Protein AF-K5BAQ9-F1 (afdb_monomer_lite)

pLDDT: mean 96.23, std 2.84, range [75.81, 98.56]

Sequence (130 aa):
MVKTAPRLPDGTPFPTLYYLTHPALVAAVSRLESAGVMREMSERLQQDSELAAAYRRAHEAYLAERDAIESLGTTFSGGGMPDRVKCLHVLVAHSLAKGPGVNPIGDEALAMLVDDPSLDGVLDKGVWRR

Structure (mmCIF, N/CA/C/O backbone):
data_AF-K5BAQ9-F1
#
_entry.id   AF-K5BAQ9-F1
#
loop_
_atom_site.group_PDB
_atom_site.id
_atom_site.type_symbol
_atom_site.label_atom_id
_atom_site.label_alt_id
_atom_site.label_comp_id
_atom_site.label_asym_id
_atom_site.label_entity_id
_atom_site.label_seq_id
_atom_site.pdbx_PDB_ins_code
_atom_site.Cartn_x
_atom_site.Cartn_y
_atom_site.Cartn_z
_atom_site.occupancy
_atom_site.B_iso_or_equiv
_atom_site.auth_seq_id
_atom_site.auth_comp_id
_atom_site.auth_asym_id
_atom_site.auth_atom_id
_atom_site.pdbx_PDB_model_num
ATOM 1 N N . MET A 1 1 ? -3.751 5.571 -7.446 1.00 90.56 1 MET A N 1
ATOM 2 C CA . MET A 1 1 ? -2.333 5.143 -7.447 1.00 90.56 1 MET A CA 1
ATOM 3 C C . MET A 1 1 ? -1.804 5.237 -8.868 1.00 90.56 1 MET A C 1
ATOM 5 O O . MET A 1 1 ? -2.621 5.365 -9.774 1.00 90.56 1 MET A O 1
ATOM 9 N N . VAL A 1 2 ? -0.491 5.184 -9.066 1.00 91.38 2 VAL A N 1
ATOM 10 C CA . VAL A 1 2 ? 0.135 4.985 -10.384 1.00 91.38 2 VAL A CA 1
ATOM 11 C C . VAL A 1 2 ? 1.125 3.825 -10.321 1.00 91.38 2 VAL A C 1
ATOM 13 O O . VAL A 1 2 ? 1.703 3.569 -9.261 1.00 91.38 2 VAL A O 1
ATOM 16 N N . LYS A 1 3 ? 1.306 3.137 -11.454 1.00 93.25 3 LYS A N 1
ATOM 17 C CA . LYS A 1 3 ? 2.314 2.089 -11.635 1.00 93.25 3 LYS A CA 1
ATOM 18 C C . LYS A 1 3 ? 3.535 2.677 -12.350 1.00 93.25 3 LYS A C 1
ATOM 20 O O . LYS A 1 3 ? 3.363 3.382 -13.341 1.00 93.25 3 LYS A O 1
ATOM 25 N N . THR A 1 4 ? 4.738 2.418 -11.853 1.00 92.00 4 THR A N 1
ATOM 26 C CA . THR A 1 4 ? 6.000 2.992 -12.361 1.00 92.00 4 THR A CA 1
ATOM 27 C C . THR A 1 4 ? 6.884 1.947 -13.037 1.00 92.00 4 THR A C 1
ATOM 29 O O . THR A 1 4 ? 6.731 0.747 -12.818 1.00 92.00 4 THR A O 1
ATOM 32 N N . ALA A 1 5 ? 7.823 2.400 -13.872 1.00 93.44 5 ALA A N 1
ATOM 33 C CA . ALA A 1 5 ? 8.861 1.528 -14.409 1.00 93.44 5 ALA A CA 1
ATOM 34 C C . ALA A 1 5 ? 9.866 1.145 -13.300 1.00 93.44 5 ALA A C 1
ATOM 36 O O . ALA A 1 5 ? 10.152 1.982 -12.438 1.00 93.44 5 ALA A O 1
ATOM 37 N N . PRO A 1 6 ? 10.438 -0.076 -13.321 1.00 93.44 6 PRO A N 1
ATOM 38 C CA . PRO A 1 6 ? 11.446 -0.498 -12.347 1.00 93.44 6 PRO A CA 1
ATOM 39 C C . PRO A 1 6 ? 12.769 0.273 -12.442 1.00 93.44 6 PRO A C 1
ATOM 41 O O . PRO A 1 6 ? 13.593 0.164 -11.539 1.00 93.44 6 PRO A O 1
ATOM 44 N N . ARG A 1 7 ? 12.996 1.060 -13.500 1.00 94.81 7 ARG A N 1
ATOM 45 C CA . ARG A 1 7 ? 14.160 1.942 -13.650 1.00 94.81 7 ARG A CA 1
ATOM 46 C C . ARG A 1 7 ? 13.751 3.361 -14.007 1.00 94.81 7 ARG A C 1
ATOM 48 O O . ARG A 1 7 ? 12.744 3.585 -14.680 1.00 94.81 7 ARG A O 1
ATOM 55 N N . LEU A 1 8 ? 14.568 4.313 -13.570 1.00 93.06 8 LEU A N 1
ATOM 56 C CA . LEU A 1 8 ? 14.519 5.690 -14.053 1.00 93.06 8 LEU A CA 1
ATOM 57 C C . LEU A 1 8 ? 15.074 5.779 -15.491 1.00 93.06 8 LEU A C 1
ATOM 59 O O . LEU A 1 8 ? 15.757 4.853 -15.933 1.00 93.06 8 LEU A O 1
ATOM 63 N N . PRO A 1 9 ? 14.835 6.887 -16.224 1.00 93.12 9 PRO A N 1
ATOM 64 C CA . PRO A 1 9 ? 15.347 7.057 -17.589 1.00 93.12 9 PRO A CA 1
ATOM 65 C C . PRO A 1 9 ? 16.874 6.949 -17.724 1.00 93.12 9 PRO A C 1
ATOM 67 O O . PRO A 1 9 ? 17.367 6.629 -18.800 1.00 93.12 9 PRO A O 1
ATOM 70 N N . ASP A 1 10 ? 17.620 7.197 -16.644 1.00 94.44 10 ASP A N 1
ATOM 71 C CA . ASP A 1 10 ? 19.080 7.060 -16.580 1.00 94.44 10 ASP A CA 1
ATOM 72 C C . ASP A 1 10 ? 19.558 5.636 -16.217 1.00 94.44 10 ASP A C 1
ATOM 74 O O . ASP A 1 10 ? 20.756 5.399 -16.071 1.00 94.44 10 ASP A O 1
ATOM 78 N N . GLY A 1 11 ? 18.635 4.679 -16.070 1.00 93.25 11 GLY A N 1
ATOM 79 C CA . GLY A 1 11 ? 18.914 3.285 -15.720 1.00 93.25 11 GLY A CA 1
ATOM 80 C C . GLY A 1 11 ? 18.987 2.999 -14.215 1.00 93.25 11 GLY A C 1
ATOM 81 O O . GLY A 1 11 ? 19.097 1.826 -13.827 1.00 93.25 11 GLY A O 1
ATOM 82 N N . THR A 1 12 ? 18.886 4.021 -13.357 1.00 95.31 12 THR A N 1
ATOM 83 C CA . THR A 1 12 ? 18.918 3.859 -11.896 1.00 95.31 12 THR A CA 1
ATOM 84 C C . THR A 1 12 ? 17.784 2.938 -11.422 1.00 95.31 12 THR A C 1
ATOM 86 O O . THR A 1 12 ? 16.629 3.169 -11.795 1.00 95.31 12 THR A O 1
ATOM 89 N N . PRO A 1 13 ? 18.062 1.913 -10.586 1.00 93.62 13 PRO A N 1
ATOM 90 C CA . PRO A 1 13 ? 17.023 1.060 -10.016 1.00 93.62 13 PRO A CA 1
ATOM 91 C C . PRO A 1 13 ? 15.986 1.856 -9.215 1.00 93.62 13 PRO A C 1
ATOM 93 O O . PRO A 1 13 ? 16.318 2.578 -8.275 1.00 93.62 13 PRO A O 1
ATOM 96 N N . PHE A 1 14 ? 14.715 1.659 -9.546 1.00 93.69 14 PHE A N 1
ATOM 97 C CA . PHE A 1 14 ? 13.559 2.234 -8.873 1.00 93.69 14 PHE A CA 1
ATOM 98 C C . PHE A 1 14 ? 12.629 1.106 -8.387 1.00 93.69 14 PHE A C 1
ATOM 100 O O . PHE A 1 14 ? 11.701 0.689 -9.077 1.00 93.69 14 PHE A O 1
ATOM 107 N N . PRO A 1 15 ? 12.877 0.558 -7.183 1.00 91.12 15 PRO A N 1
ATOM 108 C CA . PRO A 1 15 ? 12.255 -0.688 -6.723 1.00 91.12 15 PRO A CA 1
ATOM 109 C C . PRO A 1 15 ? 10.773 -0.553 -6.349 1.00 91.12 15 PRO A C 1
ATOM 111 O O . PRO A 1 15 ? 10.109 -1.566 -6.119 1.00 91.12 15 PRO A O 1
ATOM 114 N N . THR A 1 16 ? 10.261 0.677 -6.259 1.00 94.00 16 THR A N 1
ATOM 115 C CA . THR A 1 16 ? 8.854 0.957 -5.968 1.00 94.00 16 THR A CA 1
ATOM 116 C C . THR A 1 16 ? 8.052 0.926 -7.264 1.00 94.00 16 THR A C 1
ATOM 118 O O . THR A 1 16 ? 8.251 1.766 -8.131 1.00 94.00 16 THR A O 1
ATOM 121 N N . LEU A 1 17 ? 7.125 -0.022 -7.364 1.00 95.56 17 LEU A N 1
ATOM 122 C CA . LEU A 1 17 ? 6.195 -0.212 -8.474 1.00 95.56 17 LEU A CA 1
ATOM 123 C C . LEU A 1 17 ? 4.903 0.605 -8.335 1.00 95.56 17 LEU A C 1
ATOM 125 O O . LEU A 1 17 ? 4.344 1.030 -9.338 1.00 95.56 17 LEU A O 1
ATOM 129 N N . TYR A 1 18 ? 4.409 0.796 -7.108 1.00 96.62 18 TYR A N 1
ATOM 130 C CA . TYR A 1 18 ? 3.134 1.464 -6.828 1.00 96.62 18 TYR A CA 1
ATOM 131 C C . TYR A 1 18 ? 3.341 2.737 -6.025 1.00 96.62 18 TYR A C 1
ATOM 133 O O . TYR A 1 18 ? 3.907 2.696 -4.930 1.00 96.62 18 TYR A O 1
ATOM 141 N N . TYR A 1 19 ? 2.826 3.850 -6.545 1.00 95.00 19 TYR A N 1
ATOM 142 C CA . TYR A 1 19 ? 2.898 5.151 -5.891 1.00 95.00 19 TYR A CA 1
ATOM 143 C C . TYR A 1 19 ? 1.502 5.700 -5.589 1.00 95.00 19 TYR A C 1
ATOM 145 O O . TYR A 1 19 ? 0.606 5.706 -6.442 1.00 95.00 19 TYR A O 1
ATOM 153 N N . LEU A 1 20 ? 1.303 6.154 -4.353 1.00 97.25 20 LEU A N 1
ATOM 154 C CA . LEU A 1 20 ? 0.062 6.786 -3.923 1.00 97.25 20 LEU A CA 1
ATOM 155 C C . LEU A 1 20 ? 0.093 8.266 -4.303 1.00 97.25 20 LEU A C 1
ATOM 157 O O . LEU A 1 20 ? 1.023 8.973 -3.941 1.00 97.25 20 LEU A O 1
ATOM 161 N N . THR A 1 21 ? -0.917 8.728 -5.036 1.00 96.69 21 THR A N 1
ATOM 162 C CA . THR A 1 21 ? -0.903 10.073 -5.636 1.00 96.69 21 THR A CA 1
ATOM 163 C C . THR A 1 21 ? -2.110 10.931 -5.280 1.00 96.69 21 THR A C 1
ATOM 165 O O . THR A 1 21 ? -2.068 12.136 -5.496 1.00 96.69 21 THR A O 1
ATOM 168 N N . HIS A 1 22 ? -3.186 10.351 -4.735 1.00 97.12 22 HIS A N 1
ATOM 169 C CA . HIS A 1 22 ? -4.377 11.126 -4.388 1.00 97.12 22 HIS A CA 1
ATOM 170 C C . HIS A 1 22 ? -4.092 11.997 -3.149 1.00 97.12 22 HIS A C 1
ATOM 172 O O . HIS A 1 22 ? -3.844 11.420 -2.087 1.00 97.12 22 HIS A O 1
ATOM 178 N N . PRO A 1 23 ? -4.151 13.343 -3.227 1.00 97.31 23 PRO A N 1
ATOM 179 C CA . PRO A 1 23 ? -3.649 14.218 -2.162 1.00 97.31 23 PRO A CA 1
ATOM 180 C C . PRO A 1 23 ? -4.294 13.974 -0.796 1.00 97.31 23 PRO A C 1
ATOM 182 O O . PRO A 1 23 ? -3.588 13.857 0.203 1.00 97.31 23 PRO A O 1
ATOM 185 N N . ALA A 1 24 ? -5.623 13.820 -0.751 1.00 97.50 24 ALA A N 1
ATOM 186 C CA . ALA A 1 24 ? -6.335 13.559 0.501 1.00 97.50 24 ALA A CA 1
ATOM 187 C C . ALA A 1 24 ? -5.914 12.225 1.138 1.00 97.50 24 ALA A C 1
ATOM 189 O O . ALA A 1 24 ? -5.739 12.136 2.350 1.00 97.50 24 ALA A O 1
ATOM 190 N N . LEU A 1 25 ? -5.672 11.202 0.312 1.00 97.62 25 LEU A N 1
ATOM 191 C CA . LEU A 1 25 ? -5.305 9.874 0.786 1.00 97.62 25 LEU A CA 1
ATOM 192 C C . LEU A 1 25 ? -3.838 9.824 1.222 1.00 97.62 25 LEU A C 1
ATOM 194 O O . LEU A 1 25 ? -3.529 9.218 2.238 1.00 97.62 25 LEU A O 1
ATOM 198 N N . VAL A 1 26 ? -2.946 10.520 0.513 1.00 98.50 26 VAL A N 1
ATOM 199 C CA . VAL A 1 26 ? -1.553 10.733 0.941 1.00 98.50 26 VAL A CA 1
ATOM 200 C C . VAL A 1 26 ? -1.513 11.424 2.306 1.00 98.50 26 VAL A C 1
ATOM 202 O O . VAL A 1 26 ? -0.838 10.952 3.219 1.00 98.50 26 VAL A O 1
ATOM 205 N N . ALA A 1 27 ? -2.286 12.500 2.483 1.00 98.38 27 ALA A N 1
ATOM 206 C CA . ALA A 1 27 ? -2.374 13.198 3.762 1.00 98.38 27 ALA A CA 1
ATOM 207 C C . ALA A 1 27 ? -2.927 12.298 4.882 1.00 98.38 27 ALA A C 1
ATOM 209 O O . ALA A 1 27 ? -2.397 12.308 5.992 1.00 98.38 27 ALA A O 1
ATOM 210 N N . ALA A 1 28 ? -3.962 11.503 4.603 1.00 98.38 28 ALA A N 1
ATOM 211 C CA . ALA A 1 28 ? -4.553 10.576 5.566 1.00 98.38 28 ALA A CA 1
ATOM 212 C C . ALA A 1 28 ? -3.587 9.458 5.983 1.00 98.38 28 ALA A C 1
ATOM 214 O O . ALA A 1 28 ? -3.395 9.214 7.173 1.00 98.38 28 ALA A O 1
ATOM 215 N N . VAL A 1 29 ? -2.894 8.848 5.022 1.00 98.44 29 VAL A N 1
ATOM 216 C CA . VAL A 1 29 ? -1.867 7.836 5.297 1.00 98.44 29 VAL A CA 1
ATOM 217 C C . VAL A 1 29 ? -0.708 8.432 6.101 1.00 98.44 29 VAL A C 1
ATOM 219 O O . VAL A 1 29 ? -0.254 7.817 7.063 1.00 98.44 29 VAL A O 1
ATOM 222 N N . SER A 1 30 ? -0.285 9.659 5.789 1.00 98.38 30 SER A N 1
ATOM 223 C CA . SER A 1 30 ? 0.764 10.362 6.545 1.00 98.38 30 SER A CA 1
ATOM 224 C C . SER A 1 30 ? 0.382 10.594 8.015 1.00 98.38 30 SER A C 1
ATOM 226 O O . SER A 1 30 ? 1.243 10.526 8.899 1.00 98.38 30 SER A O 1
ATOM 228 N N . ARG A 1 31 ? -0.910 10.829 8.306 1.00 98.31 31 ARG A N 1
ATOM 229 C CA . ARG A 1 31 ? -1.415 10.912 9.688 1.00 98.31 31 ARG A CA 1
ATOM 230 C C . ARG A 1 31 ? -1.270 9.580 10.422 1.00 98.31 31 ARG A C 1
ATOM 232 O O . ARG A 1 31 ? -0.785 9.590 11.549 1.00 98.31 31 ARG A O 1
ATOM 239 N N . LEU A 1 32 ? -1.613 8.451 9.791 1.00 98.31 32 LEU A N 1
ATOM 240 C CA . LEU A 1 32 ? -1.400 7.124 10.391 1.00 98.31 32 LEU A CA 1
ATOM 241 C C . LEU A 1 32 ? 0.084 6.849 10.661 1.00 98.31 32 LEU A C 1
ATOM 243 O O . LEU A 1 32 ? 0.443 6.361 11.732 1.00 98.31 32 LEU A O 1
ATOM 247 N N . GLU A 1 33 ? 0.957 7.190 9.710 1.00 98.25 33 GLU A N 1
ATOM 248 C CA . GLU A 1 33 ? 2.406 7.015 9.865 1.00 98.25 33 GLU A CA 1
ATOM 249 C C . GLU A 1 33 ? 2.940 7.807 11.067 1.00 98.25 33 GLU A C 1
ATOM 251 O O . GLU A 1 33 ? 3.696 7.266 11.876 1.00 98.25 33 GLU A O 1
ATOM 256 N N . SER A 1 34 ? 2.491 9.055 11.229 1.00 97.94 34 SER A N 1
ATOM 257 C CA . SER A 1 34 ? 2.887 9.925 12.344 1.00 97.94 34 SER A CA 1
ATOM 258 C C . SER A 1 34 ? 2.258 9.520 13.682 1.00 97.94 34 SER A C 1
ATOM 260 O O . SER A 1 34 ? 2.838 9.783 14.732 1.00 97.94 34 SER A O 1
ATOM 262 N N . ALA A 1 35 ? 1.107 8.843 13.660 1.00 98.00 35 ALA A N 1
ATOM 263 C CA . ALA A 1 35 ? 0.457 8.285 14.846 1.00 98.00 35 ALA A CA 1
ATOM 264 C C . ALA A 1 35 ? 1.140 7.006 15.374 1.00 98.00 35 ALA A C 1
ATOM 266 O O . ALA A 1 35 ? 0.738 6.482 16.407 1.00 98.00 35 ALA A O 1
ATOM 267 N N . GLY A 1 36 ? 2.177 6.500 14.696 1.00 97.81 36 GLY A N 1
ATOM 268 C CA . GLY A 1 36 ? 2.947 5.337 15.148 1.00 97.81 36 GLY A CA 1
ATOM 269 C C . GLY A 1 36 ? 2.402 3.983 14.689 1.00 97.81 36 GLY A C 1
ATOM 270 O O . GLY A 1 36 ? 2.980 2.957 15.051 1.00 97.81 36 GLY A O 1
ATOM 271 N N . VAL A 1 37 ? 1.378 3.960 13.827 1.00 98.44 37 VAL A N 1
ATOM 272 C CA . VAL A 1 37 ? 0.725 2.731 13.330 1.00 98.44 37 VAL A CA 1
ATOM 273 C C . VAL A 1 37 ? 1.725 1.759 12.693 1.00 98.44 37 VAL A C 1
ATOM 275 O O . VAL A 1 37 ? 1.644 0.548 12.883 1.00 98.44 37 VAL A O 1
ATOM 278 N N . MET A 1 38 ? 2.741 2.270 11.987 1.00 98.31 38 MET A N 1
ATOM 279 C CA . MET A 1 38 ? 3.776 1.426 11.371 1.00 98.31 38 MET A CA 1
ATOM 280 C C . MET A 1 38 ? 4.576 0.608 12.388 1.00 98.31 38 MET A C 1
ATOM 282 O O . MET A 1 38 ? 4.971 -0.523 12.093 1.00 98.31 38 MET A O 1
ATOM 286 N N . ARG A 1 39 ? 4.834 1.173 13.575 1.00 98.12 39 ARG A N 1
ATOM 287 C CA . ARG A 1 39 ? 5.550 0.478 14.650 1.00 98.12 39 ARG A CA 1
ATOM 288 C C . ARG A 1 39 ? 4.701 -0.680 15.165 1.00 98.12 39 ARG A C 1
ATOM 290 O O . ARG A 1 39 ? 5.192 -1.800 15.207 1.00 98.12 39 ARG A O 1
ATOM 297 N N . GLU A 1 40 ? 3.431 -0.426 15.456 1.00 98.19 40 GLU A N 1
ATOM 298 C CA . GLU A 1 40 ? 2.483 -1.431 15.957 1.00 98.19 40 GLU A CA 1
ATOM 299 C C . GLU A 1 40 ? 2.270 -2.568 14.948 1.00 98.19 40 GLU A C 1
ATOM 301 O O . GLU A 1 40 ? 2.339 -3.746 15.296 1.00 98.19 40 GLU A O 1
ATOM 306 N N . MET A 1 41 ? 2.098 -2.233 13.667 1.00 98.44 41 MET A N 1
ATOM 307 C CA . MET A 1 41 ? 2.003 -3.227 12.595 1.00 98.44 41 MET A CA 1
ATOM 308 C C . MET A 1 41 ? 3.295 -4.045 12.448 1.00 98.44 41 MET A C 1
ATOM 310 O O . MET A 1 41 ? 3.237 -5.251 12.213 1.00 98.44 41 MET A O 1
ATOM 314 N N . SER A 1 42 ? 4.465 -3.418 12.616 1.00 98.44 42 SER A N 1
ATOM 315 C CA . SER A 1 42 ? 5.753 -4.127 12.584 1.00 98.44 42 SER A CA 1
ATOM 316 C C . SER A 1 42 ? 5.931 -5.063 13.782 1.00 98.44 42 SER A C 1
ATOM 318 O O . SER A 1 42 ? 6.441 -6.166 13.614 1.00 98.44 42 SER A O 1
ATOM 320 N N . GLU A 1 43 ? 5.497 -4.657 14.976 1.00 98.12 43 GLU A N 1
ATOM 321 C CA . GLU A 1 43 ? 5.497 -5.508 16.175 1.00 98.12 43 GLU A CA 1
ATOM 322 C C . GLU A 1 43 ? 4.578 -6.722 15.981 1.00 98.12 43 GLU A C 1
ATOM 324 O O . GLU A 1 43 ? 4.975 -7.852 16.267 1.00 98.12 43 GLU A O 1
ATOM 329 N N . ARG A 1 44 ? 3.391 -6.523 15.396 1.00 97.88 44 ARG A N 1
ATOM 330 C CA . ARG A 1 44 ? 2.463 -7.617 15.073 1.00 97.88 44 ARG A CA 1
ATOM 331 C C . ARG A 1 44 ? 3.030 -8.608 14.065 1.00 97.88 44 ARG A C 1
ATOM 333 O O . ARG A 1 44 ? 2.851 -9.805 14.256 1.00 97.88 44 ARG A O 1
ATOM 340 N N . LEU A 1 45 ? 3.765 -8.154 13.048 1.00 98.12 45 LEU A N 1
ATOM 341 C CA . LEU A 1 45 ? 4.442 -9.056 12.102 1.00 98.12 45 LEU A CA 1
ATOM 342 C C . LEU A 1 45 ? 5.426 -10.021 12.787 1.00 98.12 45 LEU A C 1
ATOM 344 O O . LEU A 1 45 ? 5.674 -11.104 12.264 1.00 98.12 45 LEU A O 1
ATOM 348 N N . GLN A 1 46 ? 5.979 -9.660 13.948 1.00 97.06 46 GLN A N 1
ATOM 349 C CA . GLN A 1 46 ? 6.878 -10.538 14.707 1.00 97.06 46 GLN A CA 1
ATOM 350 C C . GLN A 1 46 ? 6.130 -11.554 15.578 1.00 97.06 46 GLN A C 1
ATOM 352 O O . GLN A 1 46 ? 6.700 -12.578 15.949 1.00 97.06 46 GLN A O 1
ATOM 357 N N . GLN A 1 47 ? 4.876 -11.266 15.922 1.00 97.56 47 GLN A N 1
ATOM 358 C CA . GLN A 1 47 ? 4.079 -12.045 16.872 1.00 97.56 47 GLN A CA 1
ATOM 359 C C . GLN A 1 47 ? 3.047 -12.937 16.175 1.00 97.56 47 GLN A C 1
ATOM 361 O O . GLN A 1 47 ? 2.681 -13.984 16.703 1.00 97.56 47 GLN A O 1
ATOM 366 N N . ASP A 1 48 ? 2.600 -12.547 14.982 1.00 98.19 48 ASP A N 1
ATOM 367 C CA . ASP A 1 48 ? 1.582 -13.239 14.202 1.00 98.19 48 ASP A CA 1
ATOM 368 C C . ASP A 1 48 ? 2.197 -13.866 12.943 1.00 98.19 48 ASP A C 1
ATOM 370 O O . ASP A 1 48 ? 2.478 -13.207 11.935 1.00 98.19 48 ASP A O 1
ATOM 374 N N . SER A 1 49 ? 2.401 -15.184 13.006 1.00 98.12 49 SER A N 1
ATOM 375 C CA . SER A 1 49 ? 2.993 -15.946 11.906 1.00 98.12 49 SER A CA 1
ATOM 376 C C . SER A 1 49 ? 2.111 -16.003 10.654 1.00 98.12 49 SER A C 1
ATOM 378 O O . SER A 1 49 ? 2.647 -16.093 9.543 1.00 98.12 49 SER A O 1
ATOM 380 N N . GLU A 1 50 ? 0.785 -15.920 10.803 1.00 98.25 50 GLU A N 1
ATOM 381 C CA . GLU A 1 50 ? -0.151 -15.958 9.679 1.00 98.25 50 GLU A CA 1
ATOM 382 C C . GLU A 1 50 ? -0.145 -14.623 8.937 1.00 98.25 50 GLU A C 1
ATOM 384 O O . GLU A 1 50 ? -0.015 -14.604 7.706 1.00 98.25 50 GLU A O 1
ATOM 389 N N . LEU A 1 51 ? -0.174 -13.509 9.677 1.00 98.31 51 LEU A N 1
ATOM 390 C CA . LEU A 1 51 ? -0.014 -12.165 9.122 1.00 98.31 51 LEU A CA 1
ATOM 391 C C . LEU A 1 51 ? 1.329 -12.028 8.397 1.00 98.31 51 LEU A C 1
ATOM 393 O O . LEU A 1 51 ? 1.372 -11.563 7.256 1.00 98.31 51 LEU A O 1
ATOM 397 N N . ALA A 1 52 ? 2.419 -12.485 9.018 1.00 98.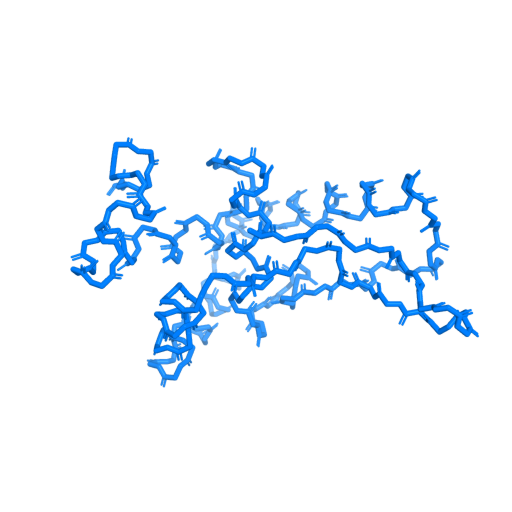56 52 ALA A N 1
ATOM 398 C CA . ALA A 1 52 ? 3.745 -12.457 8.409 1.00 98.56 52 ALA A CA 1
ATOM 399 C C . ALA A 1 52 ? 3.806 -13.294 7.121 1.00 98.56 52 ALA A C 1
ATOM 401 O O . ALA A 1 52 ? 4.400 -12.873 6.126 1.00 98.56 52 ALA A O 1
ATOM 402 N N . ALA A 1 53 ? 3.170 -14.469 7.102 1.00 98.56 53 ALA A N 1
ATOM 403 C CA . ALA A 1 53 ? 3.086 -15.298 5.904 1.00 98.56 53 ALA A CA 1
ATOM 404 C C . ALA A 1 53 ? 2.250 -14.632 4.798 1.00 98.56 53 ALA A C 1
ATOM 406 O O . ALA A 1 53 ? 2.640 -14.674 3.631 1.00 98.56 53 ALA A O 1
ATOM 407 N N . ALA A 1 54 ? 1.132 -13.990 5.143 1.00 98.44 54 ALA A N 1
ATOM 408 C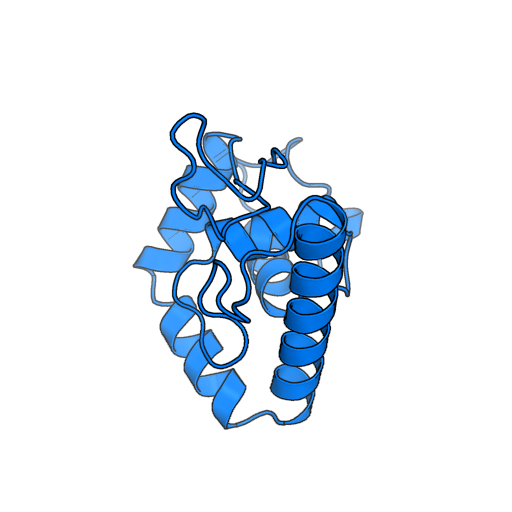 CA . ALA A 1 54 ? 0.311 -13.247 4.191 1.00 98.44 54 ALA A CA 1
ATOM 409 C C . ALA A 1 54 ? 1.055 -12.036 3.607 1.00 98.44 54 ALA A C 1
ATOM 411 O O . ALA A 1 54 ? 1.019 -11.815 2.397 1.00 98.44 54 ALA A O 1
ATOM 412 N N . TYR A 1 55 ? 1.798 -11.299 4.432 1.00 98.56 55 TYR A N 1
ATOM 413 C CA . TYR A 1 55 ? 2.592 -10.156 3.988 1.00 98.56 55 TYR A CA 1
ATOM 414 C C . TYR A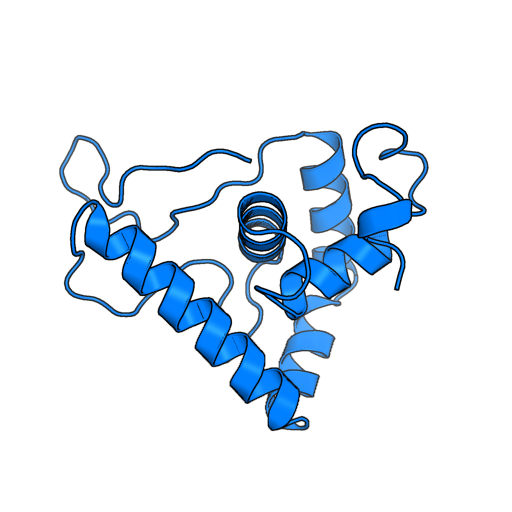 1 55 ? 3.799 -10.575 3.127 1.00 98.56 55 TYR A C 1
ATOM 416 O O . TYR A 1 55 ? 4.098 -9.914 2.131 1.00 98.56 55 TYR A O 1
ATOM 424 N N . ARG A 1 56 ? 4.428 -11.728 3.411 1.00 98.56 56 ARG A N 1
ATOM 425 C CA . ARG A 1 56 ? 5.421 -12.349 2.509 1.00 98.56 56 ARG A CA 1
ATOM 426 C C . ARG A 1 56 ? 4.830 -12.707 1.146 1.00 98.56 56 ARG A C 1
ATOM 428 O O . ARG A 1 56 ? 5.418 -12.342 0.135 1.00 98.56 56 ARG A O 1
ATOM 435 N N . ARG A 1 57 ? 3.645 -13.327 1.097 1.00 98.56 57 ARG A N 1
ATOM 436 C CA . ARG A 1 57 ? 2.961 -13.608 -0.182 1.00 98.56 57 ARG A CA 1
ATOM 437 C C . ARG A 1 57 ? 2.649 -12.326 -0.959 1.00 98.56 57 ARG A C 1
ATOM 439 O O . ARG A 1 57 ? 2.838 -12.285 -2.172 1.00 98.56 57 ARG A O 1
ATOM 446 N N . ALA A 1 58 ? 2.228 -11.266 -0.266 1.00 98.38 58 ALA A N 1
ATOM 447 C CA . ALA A 1 58 ? 2.020 -9.952 -0.875 1.00 98.38 58 ALA A CA 1
ATOM 448 C C . ALA A 1 58 ? 3.315 -9.411 -1.504 1.00 98.38 58 ALA A C 1
ATOM 450 O O . ALA A 1 58 ? 3.300 -8.883 -2.616 1.00 98.38 58 ALA A O 1
ATOM 451 N N . HIS A 1 59 ? 4.443 -9.568 -0.810 1.00 98.44 59 HIS A N 1
ATOM 452 C CA . HIS A 1 59 ? 5.754 -9.163 -1.301 1.00 98.44 59 HIS A CA 1
ATOM 453 C C . HIS A 1 59 ? 6.199 -9.961 -2.531 1.00 98.44 59 HIS A C 1
ATOM 455 O O . HIS A 1 59 ? 6.653 -9.375 -3.511 1.00 98.44 59 HIS A O 1
ATOM 461 N N . GLU A 1 60 ? 6.038 -11.281 -2.512 1.00 98.19 60 GLU A N 1
ATOM 462 C CA . GLU A 1 60 ? 6.372 -12.152 -3.643 1.00 98.19 60 GLU A CA 1
ATOM 463 C C . GLU A 1 60 ? 5.547 -11.796 -4.885 1.00 98.19 60 GLU A C 1
ATOM 465 O O . GLU A 1 60 ? 6.106 -11.643 -5.971 1.00 98.19 60 GLU A O 1
ATOM 470 N N . ALA A 1 61 ? 4.239 -11.570 -4.721 1.00 97.31 61 ALA A N 1
ATOM 471 C CA . ALA A 1 61 ? 3.365 -11.122 -5.804 1.00 97.31 61 ALA A CA 1
ATOM 472 C C . A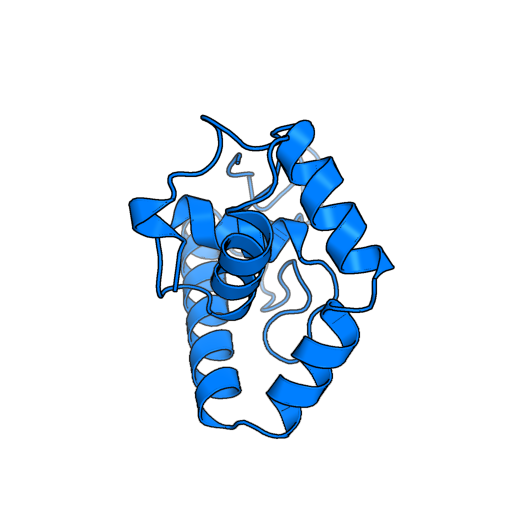LA A 1 61 ? 3.789 -9.751 -6.361 1.00 97.31 61 ALA A C 1
ATOM 474 O O . ALA A 1 61 ? 3.809 -9.551 -7.577 1.00 97.31 61 ALA A O 1
ATOM 475 N N . TYR A 1 62 ? 4.181 -8.822 -5.484 1.00 97.75 62 TYR A N 1
ATOM 476 C CA . TYR A 1 62 ? 4.703 -7.514 -5.879 1.00 97.75 62 TYR A CA 1
ATOM 477 C C . TYR A 1 62 ? 5.979 -7.641 -6.720 1.00 97.75 62 TYR A C 1
ATOM 479 O O . TYR A 1 62 ? 6.099 -7.000 -7.765 1.00 97.75 62 TYR A O 1
ATOM 487 N N . LEU A 1 63 ? 6.942 -8.451 -6.264 1.00 97.94 63 LEU A N 1
ATOM 488 C CA . LEU A 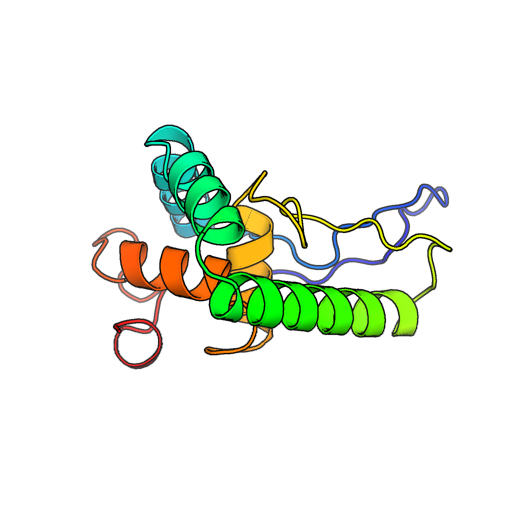1 63 ? 8.208 -8.669 -6.966 1.00 97.94 63 LEU A CA 1
ATOM 489 C C . LEU A 1 63 ? 7.983 -9.337 -8.319 1.00 97.94 63 LEU A C 1
ATOM 491 O O . LEU A 1 63 ? 8.524 -8.861 -9.312 1.00 97.94 63 LEU A O 1
ATOM 495 N N . ALA A 1 64 ? 7.146 -10.377 -8.369 1.00 97.19 64 ALA A N 1
ATOM 496 C CA . ALA A 1 64 ? 6.816 -11.074 -9.607 1.00 97.19 64 ALA A CA 1
ATOM 497 C C . ALA A 1 64 ? 6.248 -10.112 -10.658 1.00 97.19 64 ALA A C 1
ATOM 499 O O . ALA A 1 64 ? 6.633 -10.156 -11.824 1.00 97.19 64 ALA A O 1
ATOM 500 N N . GLU A 1 65 ? 5.372 -9.195 -10.250 1.00 97.00 65 GLU A N 1
ATOM 501 C CA . GLU A 1 65 ? 4.802 -8.224 -11.174 1.00 97.00 65 GLU A CA 1
ATOM 502 C C . GLU A 1 65 ? 5.781 -7.126 -11.598 1.00 97.00 65 GLU A C 1
ATOM 504 O O . GLU A 1 65 ? 5.739 -6.679 -12.747 1.00 97.00 65 GLU A O 1
ATOM 509 N N . ARG A 1 66 ? 6.646 -6.665 -10.690 1.00 97.06 66 ARG A N 1
ATOM 510 C CA . ARG A 1 66 ? 7.693 -5.698 -11.036 1.00 97.06 66 ARG A CA 1
ATOM 511 C C . ARG A 1 66 ? 8.673 -6.316 -12.030 1.00 97.06 66 ARG A C 1
ATOM 513 O O . ARG A 1 66 ? 8.967 -5.708 -13.056 1.00 97.06 66 ARG A O 1
ATOM 520 N N . ASP A 1 67 ? 9.142 -7.522 -11.737 1.00 96.88 67 ASP A N 1
ATOM 521 C CA . ASP A 1 67 ? 10.174 -8.199 -12.517 1.00 96.88 67 ASP A CA 1
ATOM 522 C C . ASP A 1 67 ? 9.643 -8.705 -13.866 1.00 96.88 67 ASP A C 1
ATOM 524 O O . ASP A 1 67 ? 10.423 -8.865 -14.802 1.00 96.88 67 ASP A O 1
ATOM 528 N N . ALA A 1 68 ? 8.321 -8.865 -14.007 1.00 97.00 68 ALA A N 1
ATOM 529 C CA . ALA A 1 68 ? 7.668 -9.078 -15.298 1.00 97.00 68 ALA A CA 1
ATOM 530 C C . ALA A 1 68 ? 7.753 -7.859 -16.240 1.00 97.00 68 ALA A C 1
ATOM 532 O O . ALA A 1 68 ? 7.607 -8.025 -17.449 1.00 97.00 68 ALA A O 1
ATOM 533 N N . ILE A 1 69 ? 7.973 -6.645 -15.714 1.00 95.75 69 ILE A N 1
ATOM 534 C CA . ILE A 1 69 ? 8.287 -5.462 -16.533 1.00 95.75 69 ILE A CA 1
ATOM 535 C C . ILE A 1 69 ? 9.777 -5.459 -16.851 1.00 95.75 69 ILE A C 1
ATOM 537 O O . ILE A 1 69 ? 10.170 -5.416 -18.012 1.00 95.75 69 ILE A O 1
ATOM 541 N N . GLU A 1 70 ? 10.595 -5.486 -15.803 1.00 94.75 70 GLU A N 1
ATOM 542 C CA . GLU A 1 70 ? 12.045 -5.553 -15.902 1.00 94.75 70 GLU A CA 1
ATOM 543 C C . GLU A 1 70 ? 12.622 -6.013 -14.560 1.00 94.75 70 GLU A C 1
ATOM 545 O O . GLU A 1 70 ? 12.320 -5.432 -13.513 1.00 94.75 70 GLU A O 1
ATOM 550 N N . SER A 1 71 ? 13.480 -7.036 -14.575 1.00 95.38 71 SER A N 1
ATOM 551 C CA . SER A 1 71 ? 14.145 -7.486 -13.353 1.00 95.38 71 SER A CA 1
ATOM 552 C C . SER A 1 71 ? 15.214 -6.492 -12.897 1.00 95.38 71 SER A C 1
ATOM 554 O O . SER A 1 71 ? 16.089 -6.075 -13.660 1.00 95.38 71 SER A O 1
ATOM 556 N N . LEU A 1 72 ? 15.191 -6.172 -11.602 1.00 95.00 72 LEU A N 1
ATOM 557 C CA . LEU A 1 72 ? 16.237 -5.383 -10.946 1.00 95.00 72 LEU A CA 1
ATOM 558 C C . LEU A 1 72 ? 17.357 -6.232 -10.338 1.00 95.00 72 LEU A C 1
ATOM 560 O O . LEU A 1 72 ? 18.286 -5.672 -9.759 1.00 95.00 72 LEU A O 1
ATOM 564 N N . GLY A 1 73 ? 17.275 -7.564 -10.433 1.00 94.44 73 GLY A N 1
ATOM 565 C CA . GLY A 1 73 ? 18.246 -8.471 -9.809 1.00 94.44 73 GLY A CA 1
ATOM 566 C C . GLY A 1 73 ? 18.266 -8.396 -8.276 1.00 94.44 73 GLY A C 1
ATOM 567 O O . GLY A 1 73 ? 19.253 -8.770 -7.650 1.00 94.44 73 GLY A O 1
ATOM 568 N N . THR A 1 74 ? 17.199 -7.884 -7.657 1.00 93.94 74 THR A N 1
ATOM 569 C CA . THR A 1 74 ? 17.073 -7.733 -6.203 1.00 93.94 74 THR A CA 1
ATOM 570 C C . THR A 1 74 ? 15.667 -8.080 -5.741 1.00 93.94 74 THR A C 1
ATOM 572 O O . THR A 1 74 ? 14.690 -7.817 -6.437 1.00 93.94 74 THR A O 1
ATOM 575 N N . THR A 1 75 ? 15.547 -8.600 -4.527 1.00 93.81 75 THR A N 1
ATOM 576 C CA . THR A 1 75 ? 14.263 -8.809 -3.850 1.00 93.81 75 THR A CA 1
ATOM 577 C C . THR A 1 75 ? 13.821 -7.587 -3.041 1.00 93.81 75 THR A C 1
ATOM 579 O O . THR A 1 75 ? 12.809 -7.637 -2.354 1.00 93.81 75 THR A O 1
ATOM 582 N N . PHE A 1 76 ? 14.556 -6.471 -3.096 1.00 93.75 76 PHE A N 1
ATOM 583 C CA . PHE A 1 76 ? 14.185 -5.253 -2.379 1.00 93.75 76 PHE A CA 1
ATOM 584 C C . PHE A 1 76 ? 12.969 -4.569 -3.011 1.00 93.75 76 PHE A C 1
ATOM 586 O O . PHE A 1 76 ? 12.936 -4.363 -4.224 1.00 93.75 76 PHE A O 1
ATOM 593 N N . SER A 1 77 ? 12.008 -4.142 -2.190 1.00 92.69 77 SER A N 1
ATOM 594 C CA . SER A 1 77 ? 10.798 -3.430 -2.619 1.00 92.69 77 SER A CA 1
ATOM 595 C C . SER A 1 77 ? 10.432 -2.255 -1.687 1.00 92.69 77 SER A C 1
ATOM 597 O O . SER A 1 77 ? 11.123 -1.918 -0.712 1.00 92.69 77 SER A O 1
ATOM 599 N N . GLY A 1 78 ? 9.350 -1.549 -2.028 1.00 90.50 78 GLY A N 1
ATOM 600 C CA . GLY A 1 78 ? 8.825 -0.435 -1.238 1.00 90.50 78 GLY A CA 1
ATOM 601 C C . GLY A 1 78 ? 8.106 -0.874 0.049 1.00 90.50 78 GLY A C 1
ATOM 602 O O . GLY A 1 78 ? 7.877 -2.049 0.301 1.00 90.50 78 GLY A O 1
ATOM 603 N N . GLY A 1 79 ? 7.770 0.085 0.916 1.00 92.81 79 GLY A N 1
ATOM 604 C CA . GLY A 1 79 ? 6.936 -0.162 2.107 1.00 92.81 79 GLY A CA 1
ATOM 605 C C . GLY A 1 79 ? 7.567 -0.953 3.265 1.00 92.81 79 GLY A C 1
ATOM 606 O O . GLY A 1 79 ? 7.031 -0.928 4.366 1.00 92.81 79 GLY A O 1
ATOM 607 N N . GLY A 1 80 ? 8.758 -1.537 3.084 1.00 95.06 80 GLY A N 1
ATOM 608 C CA . GLY A 1 80 ? 9.470 -2.280 4.139 1.00 95.06 80 GLY A CA 1
ATOM 609 C C . GLY A 1 80 ? 9.180 -3.777 4.135 1.00 95.06 80 GLY A C 1
ATOM 610 O O . GLY A 1 80 ? 9.672 -4.488 5.008 1.00 95.06 80 GLY A O 1
ATOM 611 N N . MET A 1 81 ? 8.423 -4.233 3.134 1.00 96.94 81 MET A N 1
ATOM 612 C CA . MET A 1 81 ? 8.144 -5.638 2.888 1.00 96.94 81 MET A CA 1
ATOM 613 C C . MET A 1 81 ? 9.426 -6.490 2.831 1.00 96.94 81 MET A C 1
ATOM 615 O O . MET A 1 81 ? 10.454 -6.005 2.349 1.00 96.94 81 MET A O 1
ATOM 619 N N . PRO A 1 82 ? 9.351 -7.764 3.253 1.00 97.31 82 PRO A N 1
ATOM 620 C CA . PRO A 1 82 ? 8.198 -8.409 3.889 1.00 97.31 82 PRO A CA 1
ATOM 621 C C . PRO A 1 82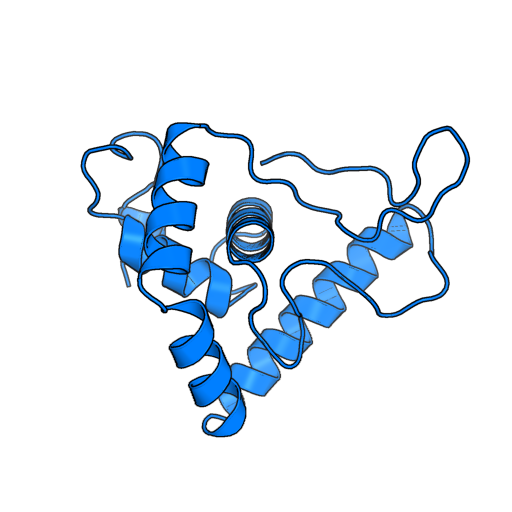 ? 8.260 -8.411 5.426 1.00 97.31 82 PRO A C 1
ATOM 623 O O . PRO A 1 82 ? 7.354 -8.932 6.062 1.00 97.31 82 PRO A O 1
ATOM 626 N N . ASP A 1 83 ? 9.316 -7.874 6.035 1.00 95.06 83 ASP A N 1
ATOM 627 C CA . ASP A 1 83 ? 9.601 -8.140 7.455 1.00 95.06 83 ASP A CA 1
ATOM 628 C C . ASP A 1 83 ? 9.181 -7.001 8.391 1.00 95.06 83 ASP A C 1
ATOM 630 O O . ASP A 1 83 ? 9.085 -7.182 9.603 1.00 95.06 83 ASP A O 1
ATOM 634 N N . ARG A 1 84 ? 8.940 -5.805 7.844 1.00 96.69 84 ARG A N 1
ATOM 635 C CA . ARG A 1 84 ? 8.547 -4.620 8.616 1.00 96.69 84 ARG A CA 1
ATOM 636 C C . ARG A 1 84 ? 7.653 -3.685 7.810 1.00 96.69 84 ARG A C 1
ATOM 638 O O . ARG A 1 84 ? 7.478 -3.818 6.599 1.00 96.69 84 ARG A O 1
ATOM 645 N N . VAL A 1 85 ? 7.130 -2.670 8.482 1.00 98.19 85 VAL A N 1
ATOM 646 C CA . VAL A 1 85 ? 6.399 -1.571 7.853 1.00 98.19 85 VAL A CA 1
ATOM 647 C C . VAL A 1 85 ? 7.246 -0.308 7.981 1.00 98.19 85 VAL A C 1
ATOM 649 O O . VAL A 1 85 ? 7.442 0.216 9.073 1.00 98.19 85 VAL A O 1
ATOM 652 N N . LYS A 1 86 ? 7.820 0.156 6.863 1.00 96.75 86 LYS A N 1
ATOM 653 C CA . LYS A 1 86 ? 8.620 1.398 6.804 1.00 96.75 86 LYS A CA 1
ATOM 654 C C . LYS A 1 86 ? 7.832 2.591 6.262 1.00 96.75 86 LYS A C 1
ATOM 656 O O . LYS A 1 86 ? 8.225 3.722 6.511 1.00 96.75 86 LYS A O 1
ATOM 661 N N . CYS A 1 87 ? 6.807 2.326 5.448 1.00 97.38 87 CYS A N 1
ATOM 662 C CA . CYS A 1 87 ? 5.959 3.340 4.825 1.00 97.38 87 CYS A CA 1
ATOM 663 C C . CYS A 1 87 ? 4.644 2.699 4.360 1.00 97.38 87 CYS A C 1
ATOM 665 O O . CYS A 1 87 ? 4.663 1.750 3.572 1.00 97.38 87 CYS A O 1
ATOM 667 N N . LEU A 1 88 ? 3.511 3.230 4.812 1.00 98.56 88 LEU A N 1
ATOM 668 C CA . LEU A 1 88 ? 2.169 2.774 4.454 1.00 98.56 88 LEU A CA 1
ATOM 669 C C . LEU A 1 88 ? 1.759 3.201 3.044 1.00 98.56 88 LEU A C 1
ATOM 671 O O . LEU A 1 88 ? 0.970 2.502 2.417 1.00 98.56 88 LEU A O 1
ATOM 675 N N . HIS A 1 89 ? 2.317 4.283 2.496 1.00 98.44 89 HIS A N 1
ATOM 676 C CA . HIS A 1 89 ? 1.929 4.796 1.174 1.00 98.44 89 HIS A CA 1
ATOM 677 C C . HIS A 1 89 ? 2.040 3.738 0.068 1.00 98.44 89 HIS A C 1
ATOM 679 O O . HIS A 1 89 ? 1.115 3.569 -0.726 1.00 98.44 89 HIS A O 1
ATOM 685 N N . VAL A 1 90 ? 3.146 2.986 0.037 1.00 97.50 90 VAL A N 1
ATOM 686 C CA . VAL A 1 90 ? 3.334 1.906 -0.946 1.00 97.50 90 VAL A CA 1
ATOM 687 C C . VAL A 1 90 ? 2.386 0.737 -0.679 1.00 97.50 90 VAL A C 1
ATOM 689 O O . VAL A 1 90 ? 1.891 0.131 -1.625 1.00 97.50 90 VAL A O 1
ATOM 692 N N . LEU A 1 91 ? 2.115 0.413 0.586 1.00 98.50 91 LEU A N 1
ATOM 693 C CA . LEU A 1 91 ? 1.282 -0.737 0.949 1.00 98.50 91 LEU A CA 1
ATOM 694 C C . LEU A 1 91 ? -0.195 -0.473 0.642 1.00 98.50 91 LEU A C 1
ATOM 696 O O . LEU A 1 91 ? -0.865 -1.324 0.056 1.00 98.50 91 LEU A O 1
ATOM 700 N N . VAL A 1 92 ? -0.668 0.737 0.941 1.00 98.50 92 VAL A N 1
ATOM 701 C CA . VAL A 1 92 ? -1.989 1.240 0.550 1.00 98.50 92 VAL A CA 1
ATOM 702 C C . VAL A 1 92 ? -2.104 1.302 -0.971 1.00 98.50 92 VAL A C 1
ATOM 704 O O . VAL A 1 92 ? -3.073 0.797 -1.529 1.00 98.50 92 VAL A O 1
ATOM 707 N N . ALA A 1 93 ? -1.101 1.844 -1.673 1.00 98.31 93 ALA A N 1
ATOM 708 C CA . ALA A 1 93 ? -1.110 1.871 -3.136 1.00 98.31 93 ALA A CA 1
ATOM 709 C C . ALA A 1 93 ? -1.162 0.462 -3.748 1.00 98.31 93 ALA A C 1
ATOM 711 O O . ALA A 1 93 ? -1.894 0.253 -4.713 1.00 98.31 93 ALA A O 1
ATOM 712 N N . HIS A 1 94 ? -0.429 -0.496 -3.174 1.00 98.12 94 HIS A N 1
ATOM 713 C CA . HIS A 1 94 ? -0.453 -1.893 -3.603 1.00 98.12 94 HIS A CA 1
ATOM 714 C C . HIS A 1 94 ? -1.838 -2.524 -3.396 1.00 98.12 94 HIS A C 1
ATOM 716 O O . HIS A 1 94 ? -2.367 -3.141 -4.316 1.00 98.12 94 HIS A O 1
ATOM 722 N N . SER A 1 95 ? -2.457 -2.300 -2.235 1.00 98.06 95 SER A N 1
ATOM 723 C CA . SER A 1 95 ? -3.798 -2.815 -1.914 1.00 98.06 95 SER A CA 1
ATOM 724 C C . SER A 1 95 ? -4.861 -2.236 -2.844 1.00 98.06 95 SER A C 1
ATOM 726 O O . SER A 1 95 ? -5.659 -2.971 -3.412 1.00 98.06 95 SER A O 1
ATOM 728 N N . LEU A 1 96 ? -4.814 -0.929 -3.115 1.00 97.62 96 LEU A N 1
ATOM 729 C CA . LEU A 1 96 ? -5.710 -0.292 -4.086 1.00 97.62 96 LEU A CA 1
ATOM 730 C C . LEU A 1 96 ? -5.519 -0.820 -5.513 1.00 97.62 96 LEU A C 1
ATOM 732 O O . LEU A 1 96 ? -6.478 -0.870 -6.276 1.00 97.62 96 LEU A O 1
ATOM 736 N N . ALA A 1 97 ? -4.293 -1.187 -5.892 1.00 97.19 97 ALA A N 1
ATOM 737 C CA . ALA A 1 97 ? -4.002 -1.712 -7.224 1.00 97.19 97 ALA A CA 1
ATOM 738 C C . ALA A 1 97 ? -4.447 -3.170 -7.408 1.00 97.19 97 ALA A C 1
ATOM 740 O O . ALA A 1 97 ? -4.704 -3.589 -8.537 1.00 97.19 97 ALA A O 1
ATOM 741 N N . LYS A 1 98 ? -4.490 -3.953 -6.325 1.00 96.62 98 LYS A N 1
ATOM 742 C CA . LYS A 1 98 ? -4.770 -5.396 -6.368 1.00 96.62 98 LYS A CA 1
ATOM 743 C C . LYS A 1 98 ? -6.138 -5.794 -5.846 1.00 96.62 98 LYS A C 1
ATOM 745 O O . LYS A 1 98 ? -6.621 -6.866 -6.197 1.00 96.62 98 LYS A O 1
ATOM 750 N N . GLY A 1 99 ? -6.758 -4.921 -5.071 1.00 96.69 99 GLY A N 1
ATOM 751 C CA . GLY A 1 99 ? -7.983 -5.200 -4.347 1.00 96.69 99 GLY A CA 1
ATOM 752 C C . GLY A 1 99 ? -7.729 -5.819 -2.966 1.00 96.69 99 GLY A C 1
ATOM 753 O O . GLY A 1 99 ? -6.590 -6.167 -2.628 1.00 96.69 99 GLY A O 1
ATOM 754 N N . PRO A 1 100 ? -8.797 -5.940 -2.158 1.00 96.94 100 PRO A N 1
ATOM 755 C CA . PRO A 1 100 ? -8.714 -6.448 -0.794 1.00 96.94 100 PRO A CA 1
ATOM 756 C C . PRO A 1 100 ? -8.167 -7.874 -0.713 1.00 96.94 100 PRO A C 1
ATOM 758 O O . PRO A 1 100 ? -8.442 -8.717 -1.565 1.00 96.94 100 PRO A O 1
ATOM 761 N N . GLY A 1 101 ? -7.449 -8.163 0.369 1.00 95.94 101 GLY A N 1
ATOM 762 C CA . GLY A 1 101 ? -6.938 -9.492 0.705 1.00 95.94 101 GLY A CA 1
ATOM 763 C C . GLY A 1 101 ? -5.550 -9.784 0.140 1.00 95.94 101 GLY A C 1
ATOM 764 O O . GLY A 1 101 ? -4.954 -10.797 0.503 1.00 95.94 101 GLY A O 1
ATOM 765 N N . VAL A 1 102 ? -5.010 -8.909 -0.716 1.00 95.88 102 VAL A N 1
ATOM 766 C CA . VAL A 1 102 ? -3.690 -9.116 -1.329 1.00 95.88 102 VAL A CA 1
ATOM 767 C C . VAL A 1 102 ? -2.561 -8.617 -0.439 1.00 95.88 102 VAL A C 1
ATOM 769 O O . VAL A 1 102 ? -1.552 -9.304 -0.311 1.00 95.88 102 VAL A O 1
ATOM 772 N N . ASN A 1 103 ? -2.708 -7.450 0.191 1.00 98.00 103 ASN A N 1
ATOM 773 C CA . ASN A 1 103 ? -1.695 -6.909 1.090 1.00 98.00 103 ASN A CA 1
ATOM 774 C C . ASN A 1 103 ? -2.329 -6.560 2.442 1.00 98.00 103 ASN A C 1
ATOM 776 O O . ASN A 1 103 ? -2.876 -5.469 2.594 1.00 98.00 103 ASN A O 1
ATOM 780 N N . PRO A 1 104 ? -2.229 -7.448 3.447 1.00 98.19 104 PRO A N 1
ATOM 781 C CA . PRO A 1 104 ? -2.997 -7.314 4.681 1.00 98.19 104 PRO A CA 1
ATOM 782 C C . PRO A 1 104 ? -2.699 -6.018 5.445 1.00 98.19 104 PRO A C 1
ATOM 784 O O . PRO A 1 104 ? -3.608 -5.441 6.029 1.00 98.19 104 PRO A O 1
ATOM 787 N N . ILE A 1 105 ? -1.458 -5.522 5.397 1.00 98.50 105 ILE A N 1
ATOM 788 C CA . ILE A 1 105 ? -1.064 -4.271 6.061 1.00 98.50 105 ILE A CA 1
ATOM 789 C C . ILE A 1 105 ? -1.676 -3.051 5.367 1.00 98.50 105 ILE A C 1
ATOM 791 O O . ILE A 1 105 ? -2.158 -2.128 6.022 1.00 98.50 105 ILE A O 1
ATOM 795 N N . GLY A 1 106 ? -1.650 -3.028 4.033 1.00 98.44 106 GLY A N 1
ATOM 796 C CA . GLY A 1 106 ? -2.248 -1.928 3.282 1.00 98.44 106 GLY A CA 1
ATOM 797 C C . GLY A 1 106 ? -3.774 -1.939 3.359 1.00 98.44 106 GLY A C 1
ATOM 798 O O . GLY A 1 106 ? -4.376 -0.874 3.478 1.00 98.44 106 GLY A O 1
ATOM 799 N N . ASP A 1 107 ? -4.384 -3.124 3.377 1.00 98.50 107 ASP A N 1
ATOM 800 C CA . ASP A 1 107 ? -5.818 -3.284 3.594 1.00 98.50 107 ASP A CA 1
ATOM 801 C C . ASP A 1 107 ? -6.247 -2.785 4.979 1.00 98.50 107 ASP A C 1
ATOM 803 O O . ASP A 1 107 ? -7.264 -2.110 5.107 1.00 98.50 107 ASP A O 1
ATOM 807 N N . GLU A 1 108 ? -5.476 -3.107 6.020 1.00 98.31 108 GLU A N 1
ATOM 808 C CA . GLU A 1 108 ? -5.753 -2.653 7.381 1.00 98.31 108 GLU A CA 1
ATOM 809 C C . GLU A 1 108 ? -5.646 -1.126 7.489 1.00 98.31 108 GLU A C 1
ATOM 811 O O . GLU A 1 108 ? -6.528 -0.483 8.055 1.00 98.31 108 GLU A O 1
ATOM 816 N N . ALA A 1 109 ? -4.625 -0.523 6.872 1.00 98.25 109 ALA A N 1
ATOM 817 C CA . ALA A 1 109 ? -4.507 0.932 6.807 1.00 98.25 109 ALA A CA 1
ATOM 818 C C . ALA A 1 109 ? -5.686 1.578 6.055 1.00 98.25 109 ALA A C 1
ATOM 820 O O . ALA A 1 109 ? -6.165 2.634 6.461 1.00 98.25 109 ALA A O 1
ATOM 821 N N . LEU A 1 110 ? -6.191 0.953 4.986 1.00 98.44 110 LEU A N 1
ATOM 822 C CA . LEU A 1 110 ? -7.395 1.420 4.290 1.00 98.44 110 LEU A CA 1
ATOM 823 C C . LEU A 1 110 ? -8.646 1.306 5.167 1.00 98.44 110 LEU A C 1
ATOM 825 O O . LEU A 1 110 ? -9.449 2.237 5.184 1.00 98.44 110 LEU A O 1
ATOM 829 N N . ALA A 1 111 ? -8.781 0.224 5.937 1.00 98.19 111 ALA A N 1
ATOM 830 C CA . ALA A 1 111 ? -9.878 0.047 6.885 1.00 98.19 111 ALA A CA 1
ATOM 831 C C . ALA A 1 111 ? -9.863 1.110 7.997 1.00 98.19 111 ALA A C 1
ATOM 833 O O . ALA A 1 111 ? -10.911 1.644 8.341 1.00 98.19 111 ALA A O 1
ATOM 834 N N . MET A 1 112 ? -8.686 1.496 8.501 1.00 97.88 112 MET A N 1
ATOM 835 C CA . MET A 1 112 ? -8.546 2.589 9.480 1.00 97.88 112 MET A CA 1
ATOM 836 C C . MET A 1 112 ? -8.972 3.958 8.927 1.00 97.88 112 MET A C 1
ATOM 838 O O . MET A 1 112 ? -9.355 4.841 9.691 1.00 97.88 112 MET A O 1
ATOM 842 N N . LEU A 1 113 ? -8.876 4.152 7.610 1.00 97.88 113 LEU A N 1
ATOM 843 C CA . LEU A 1 113 ? -9.158 5.424 6.941 1.00 97.88 113 LEU A CA 1
ATOM 844 C C . LEU A 1 113 ? -10.566 5.506 6.346 1.00 97.88 113 LEU A C 1
ATOM 846 O O . LEU A 1 113 ? -10.986 6.581 5.928 1.00 97.88 113 LEU A O 1
ATOM 850 N N . VAL A 1 114 ? -11.298 4.394 6.285 1.00 96.44 114 VAL A N 1
ATOM 851 C CA . VAL A 1 114 ? -12.557 4.289 5.532 1.00 96.44 114 VAL A CA 1
ATOM 852 C C . VAL A 1 114 ? -13.658 5.235 6.032 1.00 96.44 114 VAL A C 1
ATOM 854 O O . VAL A 1 114 ? -14.532 5.635 5.263 1.00 96.44 114 VAL A O 1
ATOM 857 N N . ASP A 1 115 ? -13.600 5.612 7.309 1.00 94.81 115 ASP A N 1
ATOM 858 C CA . ASP A 1 115 ? -14.551 6.516 7.960 1.00 94.81 115 ASP A CA 1
ATOM 859 C C . ASP A 1 115 ? -14.046 7.961 8.073 1.00 94.81 115 ASP A C 1
ATOM 861 O O . ASP A 1 115 ? -14.748 8.812 8.619 1.00 94.81 115 ASP A O 1
ATOM 865 N N . ASP A 1 116 ? -12.861 8.266 7.535 1.00 95.50 116 ASP A N 1
ATOM 866 C CA . ASP A 1 116 ? -12.341 9.630 7.474 1.00 95.50 116 ASP A CA 1
ATOM 867 C C . ASP A 1 116 ? -13.192 10.474 6.503 1.00 95.50 116 ASP A C 1
ATOM 869 O O . ASP A 1 116 ? -13.204 10.193 5.299 1.00 95.50 116 ASP A O 1
ATOM 873 N N . PRO A 1 117 ? -13.868 11.543 6.971 1.00 94.06 117 PRO A N 1
ATOM 874 C CA . PRO A 1 117 ? -14.716 12.371 6.111 1.00 94.06 117 PRO A CA 1
ATOM 875 C C . PRO A 1 117 ? -13.953 13.029 4.954 1.00 94.06 117 PRO A C 1
ATOM 877 O O . PRO A 1 117 ? -14.536 13.333 3.915 1.00 94.06 117 PRO A O 1
ATOM 880 N N . SER A 1 118 ? -12.636 13.234 5.093 1.00 94.06 118 SER A N 1
ATOM 881 C CA . SER A 1 118 ? -11.793 13.766 4.011 1.00 94.06 118 SER A CA 1
ATOM 882 C C . SER A 1 118 ? -11.608 12.793 2.839 1.00 94.06 118 SER A C 1
ATOM 884 O O . SER A 1 118 ? -11.055 13.180 1.807 1.00 94.06 118 SER A O 1
ATOM 886 N N . LEU A 1 119 ? -12.070 11.547 2.982 1.00 96.44 119 LEU A N 1
ATOM 887 C CA . LEU A 1 119 ? -11.998 10.486 1.978 1.00 96.44 119 LEU A CA 1
ATOM 888 C C . LEU A 1 119 ? -13.375 10.042 1.464 1.00 96.44 119 LEU A C 1
ATOM 890 O O . LEU A 1 119 ? -13.458 9.058 0.722 1.00 96.44 119 LEU A O 1
ATOM 894 N N . ASP A 1 120 ? -14.445 10.767 1.798 1.00 93.69 120 ASP A N 1
ATOM 895 C CA . ASP A 1 120 ? -15.773 10.504 1.244 1.00 93.69 120 ASP A CA 1
ATOM 896 C C . ASP A 1 120 ? -15.747 10.620 -0.291 1.00 93.69 120 ASP A C 1
ATOM 898 O O . ASP A 1 120 ? -15.279 11.602 -0.868 1.00 93.69 120 ASP A O 1
ATOM 902 N N . GLY A 1 121 ? -16.210 9.565 -0.969 1.00 91.62 121 GLY A N 1
ATOM 903 C CA . GLY A 1 121 ? -16.147 9.445 -2.431 1.00 91.62 121 GLY A CA 1
ATOM 904 C C . GLY A 1 121 ? -14.766 9.079 -2.997 1.00 91.62 121 GLY A C 1
ATOM 905 O O . GLY A 1 121 ? -14.654 8.857 -4.200 1.00 91.62 121 GLY A O 1
ATOM 906 N N . VAL A 1 122 ? -13.730 8.975 -2.156 1.00 94.75 122 VAL A N 1
ATOM 907 C CA . VAL A 1 122 ? -12.383 8.509 -2.538 1.00 94.75 122 VAL A CA 1
ATOM 908 C C . VAL A 1 122 ? -12.214 7.022 -2.238 1.00 94.75 122 VAL A C 1
ATOM 910 O O . VAL A 1 122 ? -11.665 6.289 -3.061 1.00 94.75 122 VAL A O 1
ATOM 913 N N . LEU A 1 123 ? -12.672 6.572 -1.066 1.00 94.75 123 LEU A N 1
ATOM 914 C CA . LEU A 1 123 ? -12.658 5.164 -0.670 1.00 94.75 123 LEU A CA 1
ATOM 915 C C . LEU A 1 123 ? -14.072 4.584 -0.674 1.00 94.75 123 LEU A C 1
ATOM 917 O O . LEU A 1 123 ? -15.006 5.170 -0.128 1.00 94.75 123 LEU A O 1
ATOM 921 N N . ASP A 1 124 ? -14.216 3.395 -1.257 1.00 94.00 124 ASP A N 1
ATOM 922 C CA . ASP A 1 124 ? -15.457 2.632 -1.175 1.00 94.00 124 ASP A CA 1
ATOM 923 C C . ASP A 1 124 ? -15.568 1.955 0.198 1.00 94.00 124 ASP A C 1
ATOM 925 O O . ASP A 1 124 ? -14.829 1.016 0.517 1.00 94.00 124 ASP A O 1
ATOM 929 N N . LYS A 1 125 ? -16.519 2.427 1.012 1.00 93.31 125 LYS A N 1
ATOM 930 C CA . LYS A 1 125 ? -16.748 1.895 2.359 1.00 93.31 125 LYS A CA 1
ATOM 931 C C . LYS A 1 125 ? -17.225 0.446 2.350 1.00 93.31 125 LYS A C 1
ATOM 933 O O . LYS A 1 125 ? -16.905 -0.285 3.279 1.00 93.31 125 LYS A O 1
ATOM 938 N N . GLY A 1 126 ? -17.954 0.014 1.321 1.00 93.50 126 GLY A N 1
ATOM 939 C CA . GLY A 1 126 ? -18.404 -1.373 1.190 1.00 93.50 126 GLY A CA 1
ATOM 940 C C . GLY A 1 126 ? -17.265 -2.351 0.899 1.00 93.50 126 GLY A C 1
ATOM 941 O O . GLY A 1 126 ? -17.395 -3.537 1.184 1.00 93.50 126 GLY A O 1
ATOM 942 N N . VAL A 1 127 ? -16.147 -1.854 0.364 1.00 94.88 127 VAL A N 1
ATOM 943 C CA . VAL A 1 127 ? -14.967 -2.661 0.022 1.00 94.88 127 VAL A CA 1
ATOM 944 C C . VAL A 1 127 ? -13.960 -2.713 1.171 1.00 94.88 127 VAL A C 1
ATOM 946 O O . VAL A 1 127 ? -13.376 -3.765 1.429 1.00 94.88 127 VAL A O 1
ATOM 949 N N . TRP A 1 128 ? -13.726 -1.580 1.837 1.00 95.19 128 TRP A N 1
ATOM 950 C CA . TRP A 1 128 ? -12.602 -1.429 2.771 1.00 95.19 128 TRP A CA 1
ATOM 951 C C . TRP A 1 128 ? -12.985 -1.462 4.247 1.00 95.19 128 TRP A C 1
ATOM 953 O O . TRP A 1 128 ? -12.099 -1.587 5.089 1.00 95.19 128 TRP A O 1
ATOM 963 N N . ARG A 1 129 ? -14.276 -1.389 4.585 1.00 89.38 129 ARG A N 1
ATOM 964 C CA . ARG A 1 129 ? -14.725 -1.586 5.965 1.00 89.38 129 ARG A CA 1
ATOM 965 C C . ARG A 1 129 ? -14.629 -3.078 6.307 1.00 89.38 129 ARG A C 1
ATOM 967 O O . ARG A 1 129 ? -15.159 -3.910 5.574 1.00 89.38 129 ARG A O 1
ATOM 974 N N . ARG A 1 130 ? -13.917 -3.402 7.387 1.00 75.81 130 ARG A N 1
ATOM 975 C CA . ARG A 1 130 ? -13.713 -4.766 7.898 1.00 75.81 130 ARG A CA 1
ATOM 976 C C . ARG A 1 130 ? -14.332 -4.925 9.273 1.00 75.81 130 ARG A C 1
ATOM 978 O O . ARG A 1 130 ? -14.318 -3.924 10.022 1.00 75.81 130 ARG A O 1
#

Organism: Mycolicibacterium hassiacum (strain DSM 44199 / CIP 105218 / JCM 12690 / 3849) (NCBI:txid1122247)

Secondary structure (DSSP, 8-state):
-EE--SB-TT--B----EE---HHHHHHHHHHHHTTHHHHHHHHHHH-HHHHHHHHHHHHHHHHHHHTT---S----STTTTT--S-HHHHHHHHHHH-TTS-HHHHHHHHHHTT-GGGTTTS-HHHH--

Radius of gyration: 14.41 Å; chains: 1; bounding box: 38×30×34 Å

Foldseek 3Di:
DAADAQADPVRHGDQQGFAADDVLVVVLQVVCVVVCVQVVVLVVCVVDVVLLVLLQQLLVVSQVVNCVRPHPVDSDHPQPPRRGGPGLRSLLRSCVVPFPSSHPSNLVSLLVCLPPPSCVVVDDCVRRND

InterPro domains:
  IPR007511 Protein of unknown function DUF501 [PF04417] (2-110)
  IPR007511 Protein of unknown function DUF501 [PTHR37163] (7-114)